Protein AF-A0A527VZX5-F1 (afdb_monomer)

Sequence (32 aa):
PAFRHLVSSHDHAARNHGGSGALYVRLRRTRP

Secondary structure (DSSP, 8-state):
-TTGGGEEEEEEPPGGGTGGGSEEEEEP----

Structure (mmCIF, N/CA/C/O backbone):
data_AF-A0A527VZX5-F1
#
_entry.id   AF-A0A527VZX5-F1
#
loop_
_atom_site.group_PDB
_atom_site.id
_atom_site.type_symbol
_atom_site.label_atom_i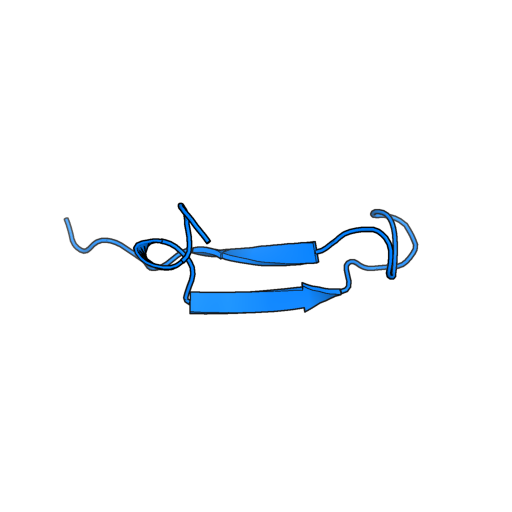d
_atom_site.label_alt_id
_atom_site.label_comp_id
_atom_site.label_asym_id
_atom_site.label_entity_id
_atom_site.label_seq_id
_atom_site.pdbx_PDB_ins_code
_atom_site.Cartn_x
_atom_site.Cartn_y
_atom_site.Cartn_z
_atom_site.occupancy
_atom_site.B_iso_or_equiv
_atom_site.auth_seq_id
_atom_site.auth_comp_id
_atom_site.auth_asym_id
_atom_site.auth_atom_id
_atom_site.pdbx_PDB_model_num
ATOM 1 N N . PRO A 1 1 ? -10.490 -10.906 2.300 1.00 79.50 1 PRO A N 1
ATOM 2 C CA . PRO A 1 1 ? -9.063 -11.123 2.658 1.00 79.50 1 PRO A CA 1
ATOM 3 C C . PRO A 1 1 ? -8.817 -10.874 4.153 1.00 79.50 1 PRO A C 1
ATOM 5 O O . PRO A 1 1 ? -9.484 -10.007 4.716 1.00 79.50 1 PRO A O 1
ATOM 8 N N . ALA A 1 2 ? -7.876 -11.603 4.769 1.00 91.44 2 ALA A N 1
ATOM 9 C CA . ALA A 1 2 ? -7.631 -11.598 6.220 1.00 91.44 2 ALA A CA 1
ATOM 10 C C . ALA A 1 2 ? -7.425 -10.190 6.817 1.00 91.44 2 ALA A C 1
ATOM 12 O O . ALA A 1 2 ? -7.951 -9.876 7.878 1.00 91.44 2 ALA A O 1
ATOM 13 N N . PHE A 1 3 ? -6.763 -9.295 6.083 1.00 90.75 3 PHE A N 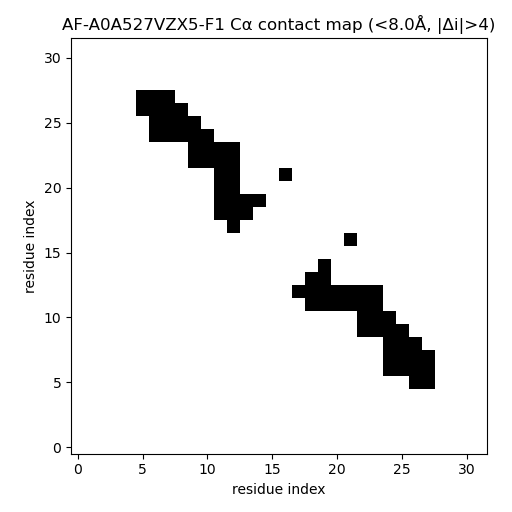1
ATOM 14 C CA . PHE A 1 3 ? -6.398 -7.955 6.563 1.00 90.75 3 PHE A CA 1
ATOM 15 C C . PHE A 1 3 ? -7.398 -6.851 6.196 1.00 90.75 3 PHE A C 1
ATOM 17 O O . PHE A 1 3 ? -7.146 -5.679 6.462 1.00 90.75 3 PHE A O 1
ATOM 24 N N . ARG A 1 4 ? -8.547 -7.185 5.587 1.00 91.38 4 ARG A N 1
ATOM 25 C CA . ARG A 1 4 ? -9.513 -6.179 5.098 1.00 91.38 4 ARG A CA 1
ATOM 26 C C . ARG A 1 4 ? -9.982 -5.227 6.202 1.00 91.38 4 ARG A C 1
ATOM 28 O O . ARG A 1 4 ? -10.211 -4.053 5.934 1.00 91.38 4 ARG A O 1
ATOM 35 N N . HIS A 1 5 ? -10.101 -5.722 7.431 1.00 94.12 5 HIS A N 1
ATOM 36 C CA . HIS A 1 5 ? -10.521 -4.930 8.584 1.00 94.12 5 HIS A CA 1
ATOM 37 C C . HIS A 1 5 ? -9.492 -3.864 9.00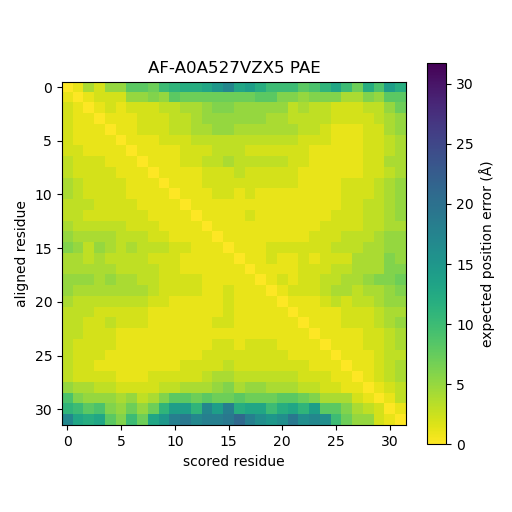0 1.00 94.12 5 HIS A C 1
ATOM 39 O O . HIS A 1 5 ? -9.880 -2.886 9.625 1.00 94.12 5 HIS A O 1
ATOM 45 N N . LEU A 1 6 ? -8.217 -4.002 8.616 1.00 94.88 6 LEU A N 1
ATOM 46 C CA . LEU A 1 6 ? -7.149 -3.034 8.901 1.00 94.88 6 LEU A CA 1
ATOM 47 C C . LEU A 1 6 ? -6.969 -1.999 7.785 1.00 94.88 6 LEU A C 1
ATOM 49 O O . LEU A 1 6 ? -6.355 -0.958 8.004 1.00 94.88 6 LEU A O 1
ATOM 53 N N . VAL A 1 7 ? -7.496 -2.260 6.588 1.00 96.06 7 VAL A N 1
ATOM 54 C CA . VAL A 1 7 ? -7.266 -1.437 5.393 1.00 96.06 7 VAL A CA 1
ATOM 55 C C . VAL A 1 7 ? -8.436 -0.476 5.166 1.00 96.06 7 VAL A C 1
ATOM 57 O O . VAL A 1 7 ? -9.610 -0.839 5.280 1.00 96.06 7 VAL A O 1
ATOM 60 N N . SER A 1 8 ? -8.108 0.775 4.852 1.00 96.44 8 SER A N 1
ATOM 61 C CA . SER A 1 8 ? -9.069 1.824 4.486 1.00 96.44 8 SER A CA 1
ATOM 62 C C . SER A 1 8 ? -9.107 2.078 2.980 1.00 96.44 8 SER A C 1
ATOM 64 O O . SER A 1 8 ? -10.186 2.276 2.433 1.00 96.44 8 SER A O 1
ATOM 66 N N . SER A 1 9 ? -7.957 2.024 2.305 1.00 96.75 9 SER A N 1
ATOM 67 C CA . SER A 1 9 ? -7.848 2.161 0.850 1.00 96.75 9 SER A CA 1
ATOM 68 C C . SER A 1 9 ? -6.595 1.461 0.326 1.00 96.75 9 SER A C 1
ATOM 70 O O . SER A 1 9 ? -5.676 1.168 1.095 1.00 96.75 9 SER A O 1
ATOM 72 N N . HIS A 1 10 ? -6.544 1.222 -0.981 1.00 96.44 10 HIS A N 1
ATOM 73 C CA . HIS A 1 10 ? -5.365 0.716 -1.678 1.00 96.44 10 HIS A CA 1
ATOM 74 C C . HIS A 1 10 ? -5.289 1.290 -3.094 1.00 96.44 10 HIS A C 1
ATOM 76 O O . HIS A 1 10 ? -6.322 1.630 -3.667 1.00 96.44 10 HIS A O 1
ATOM 82 N N . ASP A 1 11 ? -4.084 1.361 -3.647 1.00 98.12 11 ASP A N 1
ATOM 83 C CA . ASP A 1 11 ? -3.837 1.739 -5.042 1.00 98.12 11 ASP A CA 1
ATOM 84 C C . ASP A 1 11 ? -2.537 1.087 -5.538 1.00 98.12 11 ASP A C 1
ATOM 86 O O . ASP A 1 11 ? -1.740 0.601 -4.727 1.00 98.12 11 ASP A O 1
ATOM 90 N N . HIS A 1 12 ? -2.318 1.059 -6.851 1.00 98.25 12 HIS A N 1
ATOM 91 C CA . HIS A 1 12 ? -1.076 0.558 -7.431 1.00 98.25 12 HIS A CA 1
ATOM 92 C C . HIS A 1 12 ? 0.134 1.354 -6.939 1.00 98.25 12 HIS A C 1
ATOM 94 O O . HIS A 1 12 ? 0.086 2.572 -6.751 1.00 98.25 12 HIS A O 1
ATOM 100 N N . ALA A 1 13 ? 1.242 0.648 -6.727 1.00 98.31 13 ALA A N 1
ATOM 101 C CA . ALA A 1 13 ? 2.490 1.294 -6.373 1.00 98.31 13 AL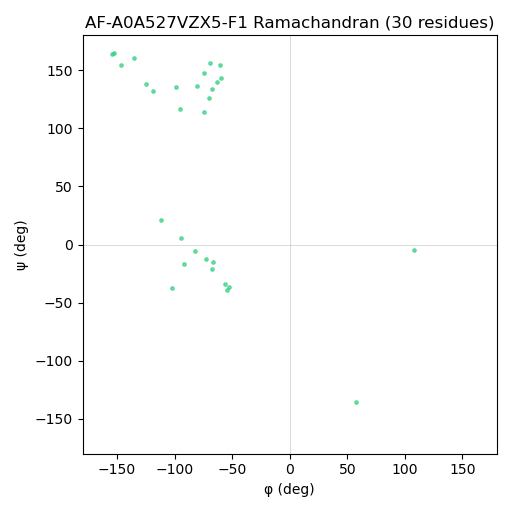A A CA 1
ATOM 102 C C . ALA A 1 13 ? 3.039 2.099 -7.561 1.00 98.31 13 ALA A C 1
ATOM 104 O O . ALA A 1 13 ? 2.778 1.815 -8.733 1.00 98.31 13 ALA A O 1
ATOM 105 N N . ALA A 1 14 ? 3.866 3.098 -7.257 1.00 98.06 14 ALA A N 1
ATOM 106 C CA . ALA A 1 14 ? 4.645 3.782 -8.282 1.00 98.06 14 ALA A CA 1
ATOM 107 C C . ALA A 1 14 ? 5.581 2.790 -9.004 1.00 98.06 14 ALA A C 1
ATOM 109 O O . ALA A 1 14 ? 5.982 1.772 -8.434 1.00 98.06 14 ALA A O 1
ATOM 110 N N . ARG A 1 15 ? 5.967 3.085 -10.257 1.00 97.62 15 ARG A N 1
ATOM 111 C CA . ARG A 1 15 ? 6.789 2.176 -11.090 1.00 97.62 15 ARG A CA 1
ATOM 112 C C . ARG A 1 15 ? 8.090 1.744 -10.406 1.00 97.62 15 ARG A C 1
ATOM 114 O O . ARG A 1 15 ? 8.462 0.582 -10.497 1.00 97.62 15 ARG A O 1
ATOM 121 N N . ASN A 1 16 ? 8.750 2.656 -9.697 1.00 98.06 16 ASN A N 1
ATOM 122 C CA . ASN A 1 16 ? 9.988 2.388 -8.964 1.00 98.06 16 ASN A CA 1
ATOM 123 C C . ASN A 1 16 ? 9.786 1.552 -7.686 1.00 98.06 16 ASN A C 1
ATOM 125 O O . ASN A 1 16 ? 10.763 1.068 -7.131 1.00 98.06 16 ASN A O 1
ATOM 129 N N . HIS A 1 17 ? 8.547 1.370 -7.224 1.00 97.75 17 HIS A N 1
ATOM 130 C CA . HIS A 1 17 ? 8.188 0.576 -6.044 1.00 97.75 17 HIS A CA 1
ATOM 131 C C . HIS A 1 17 ? 7.404 -0.700 -6.415 1.00 97.75 17 HIS A C 1
ATOM 133 O O . HIS A 1 17 ? 6.693 -1.259 -5.585 1.00 97.75 17 HIS A O 1
ATOM 139 N N . GLY A 1 18 ? 7.522 -1.160 -7.666 1.00 97.50 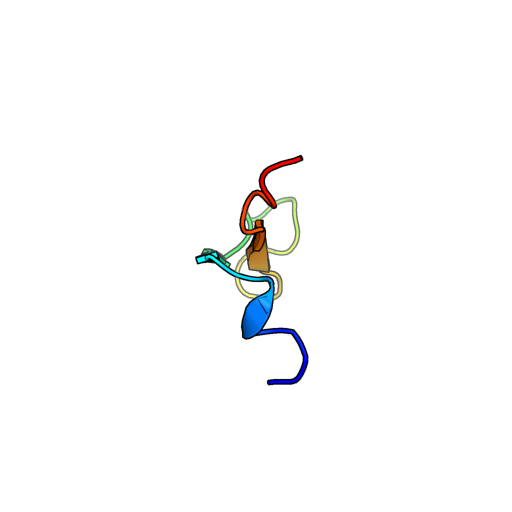18 GLY A N 1
ATOM 140 C CA . GLY A 1 18 ? 6.896 -2.395 -8.155 1.00 97.50 18 GLY A CA 1
ATOM 141 C C . GLY A 1 18 ? 5.712 -2.190 -9.102 1.00 97.50 18 GLY A C 1
ATOM 142 O O . GLY A 1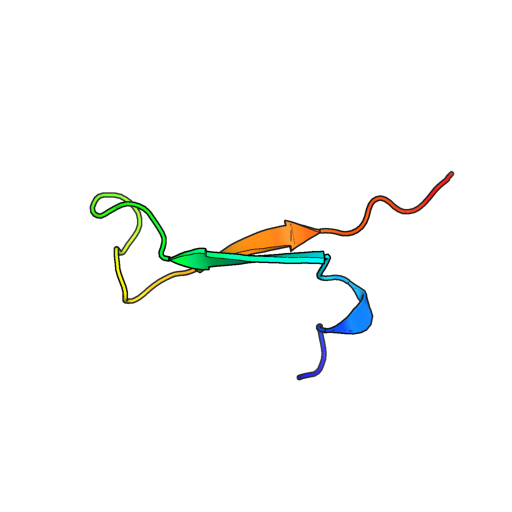 18 ? 5.216 -3.161 -9.671 1.00 97.50 18 GLY A O 1
ATOM 143 N N . GLY A 1 19 ? 5.281 -0.945 -9.335 1.00 97.38 19 GLY A N 1
ATOM 144 C CA . GLY A 1 19 ? 4.253 -0.623 -10.326 1.00 97.38 19 GLY A CA 1
ATOM 145 C C . GLY A 1 19 ? 2.935 -1.361 -10.080 1.00 97.38 19 GLY A C 1
ATOM 146 O O . GLY A 1 19 ? 2.479 -1.499 -8.948 1.00 97.38 19 GLY A O 1
ATOM 147 N N . SER A 1 20 ? 2.344 -1.896 -11.150 1.00 97.25 20 SER A N 1
ATOM 148 C CA . SER A 1 20 ? 1.114 -2.693 -11.070 1.00 97.25 20 SER A CA 1
ATOM 149 C C . SER A 1 20 ? 1.279 -4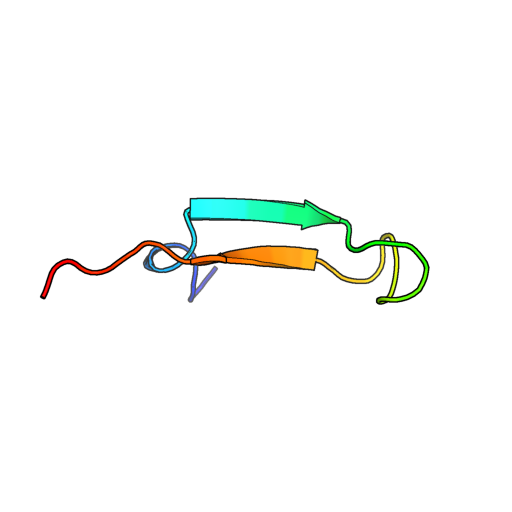.029 -10.332 1.00 97.25 20 SER A C 1
ATOM 151 O O . SER A 1 20 ? 0.275 -4.619 -9.942 1.00 97.25 20 SER A O 1
ATOM 153 N N . GLY A 1 21 ? 2.517 -4.491 -10.109 1.00 97.88 21 GLY A N 1
ATOM 154 C CA . GLY A 1 21 ? 2.829 -5.709 -9.356 1.00 97.88 21 GLY A CA 1
ATOM 155 C C . GLY A 1 21 ? 2.845 -5.527 -7.835 1.00 97.88 21 GLY A C 1
ATOM 156 O O . GLY A 1 21 ? 2.981 -6.511 -7.112 1.00 97.88 21 GLY A O 1
ATOM 157 N N . ALA A 1 22 ? 2.700 -4.295 -7.338 1.00 97.88 22 ALA A N 1
ATOM 158 C CA . ALA A 1 22 ? 2.646 -3.984 -5.913 1.00 97.88 22 ALA A CA 1
ATOM 159 C C . ALA A 1 22 ? 1.514 -2.992 -5.598 1.00 97.88 22 ALA A C 1
ATOM 161 O O . ALA A 1 22 ? 1.019 -2.279 -6.472 1.00 97.88 22 ALA A O 1
ATOM 162 N N . LEU A 1 23 ? 1.100 -2.946 -4.328 1.00 97.06 23 LEU A N 1
ATOM 163 C CA . LEU A 1 23 ? 0.051 -2.048 -3.847 1.00 97.06 23 LEU A CA 1
ATOM 164 C C . LEU A 1 23 ? 0.553 -1.204 -2.681 1.00 97.06 23 LEU A C 1
ATOM 166 O O . LEU A 1 23 ? 1.151 -1.724 -1.738 1.00 97.06 23 LEU A O 1
ATOM 170 N N . TYR A 1 24 ? 0.205 0.078 -2.689 1.00 97.75 24 TYR A N 1
ATOM 171 C CA . TYR A 1 24 ? 0.158 0.852 -1.459 1.00 97.75 24 TYR A CA 1
ATOM 172 C C . TYR A 1 24 ? -1.139 0.560 -0.723 1.00 97.75 24 TYR A C 1
ATOM 174 O O . TYR A 1 24 ? -2.217 0.544 -1.315 1.00 97.75 24 TYR A O 1
ATOM 182 N N . VAL A 1 25 ? -1.042 0.386 0.591 1.00 96.44 25 VAL A N 1
ATOM 183 C CA . VAL A 1 25 ? -2.200 0.208 1.467 1.00 96.44 25 VAL A CA 1
ATOM 184 C C . VAL A 1 25 ? -2.247 1.337 2.484 1.00 96.44 25 VAL A C 1
ATOM 186 O O . VAL A 1 25 ? -1.253 1.655 3.133 1.00 96.44 25 VAL A O 1
ATOM 189 N N . ARG A 1 26 ? -3.421 1.947 2.648 1.00 97.44 26 ARG A N 1
ATOM 190 C CA . ARG A 1 26 ? -3.671 2.891 3.736 1.00 97.44 26 ARG A CA 1
ATOM 191 C C . ARG A 1 26 ? -4.320 2.149 4.886 1.00 97.44 26 ARG A C 1
ATOM 193 O O . ARG A 1 26 ? -5.448 1.663 4.765 1.00 97.44 26 ARG A O 1
ATOM 200 N N . LEU A 1 27 ? -3.631 2.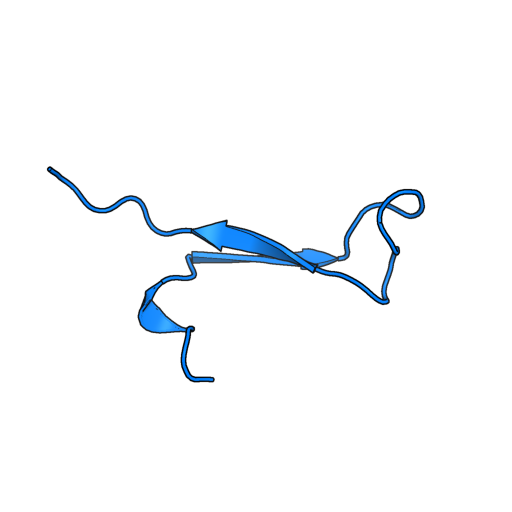099 6.016 1.00 96.81 27 LEU A N 1
ATOM 201 C CA . LEU A 1 27 ? -4.166 1.495 7.227 1.00 96.81 27 LEU A CA 1
ATOM 202 C C . LEU A 1 27 ? -5.210 2.406 7.874 1.00 96.81 27 LEU A C 1
ATOM 204 O O . LEU A 1 27 ? -5.135 3.634 7.799 1.00 96.81 27 LEU A O 1
ATOM 208 N N . ARG A 1 28 ? -6.206 1.794 8.510 1.00 95.56 28 ARG A N 1
ATOM 209 C CA . ARG A 1 28 ? -7.132 2.501 9.388 1.00 95.56 28 ARG A CA 1
ATOM 210 C C . ARG A 1 28 ? -6.363 2.968 10.612 1.00 95.56 28 ARG A C 1
ATOM 212 O O . ARG A 1 28 ? -5.635 2.197 11.227 1.00 95.56 28 ARG A O 1
ATOM 219 N N . ARG A 1 29 ? -6.560 4.227 10.988 1.00 93.81 29 ARG A N 1
ATOM 220 C CA . ARG A 1 29 ? -6.046 4.745 12.251 1.00 93.81 29 ARG A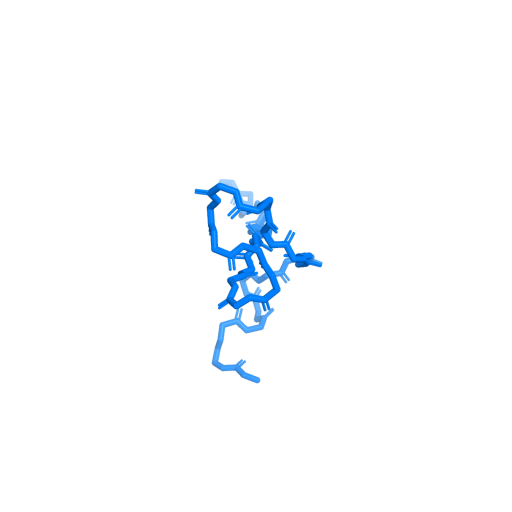 CA 1
ATOM 221 C C . ARG A 1 29 ? -6.907 4.189 13.382 1.00 93.81 29 ARG A C 1
ATOM 223 O O . ARG A 1 29 ? -8.088 4.521 13.471 1.00 93.81 29 ARG A O 1
ATOM 230 N N . THR A 1 30 ? -6.327 3.351 14.230 1.00 89.19 30 THR A N 1
ATOM 231 C CA . THR A 1 30 ? -6.938 2.989 15.509 1.00 89.19 30 THR A CA 1
ATOM 232 C C . THR A 1 30 ? -6.874 4.226 16.401 1.00 89.19 30 THR A C 1
ATOM 234 O O . THR A 1 30 ? -5.819 4.854 16.524 1.00 89.19 30 THR A O 1
ATOM 237 N N . ARG A 1 31 ? -8.016 4.659 16.944 1.00 83.88 31 ARG A N 1
ATOM 238 C CA . ARG A 1 31 ? -7.993 5.673 18.007 1.00 83.88 31 ARG A CA 1
ATOM 239 C C . ARG A 1 31 ? -7.243 5.056 19.204 1.00 83.88 31 ARG A C 1
ATOM 241 O O . ARG A 1 31 ? -7.423 3.853 19.402 1.00 83.88 31 ARG A O 1
ATOM 248 N N . PRO A 1 32 ? -6.382 5.811 19.910 1.00 70.25 32 PRO A N 1
ATOM 249 C CA . PRO A 1 32 ? -5.872 5.370 21.203 1.00 70.25 32 PRO A CA 1
ATOM 250 C C . PRO A 1 32 ? -7.023 5.058 22.159 1.00 70.25 32 PRO A C 1
ATOM 252 O O . PRO A 1 32 ? -8.077 5.730 22.029 1.00 70.25 32 PRO A O 1
#

Radius of gyration: 11.38 Å; Cα contacts (8 Å, |Δi|>4): 37; chains: 1; bounding box: 20×17×32 Å

Nearest PDB structures (foldseek):
  4od6-assembly1_A  TM=8.340E-01  e=1.724E+00  Deinococcus radiodurans R1 = ATCC 13939 = DSM 20539
  2zqe-assembly1_A  TM=7.563E-01  e=3.432E+00  Thermus thermophilus HB8
  8r55-assembly1_z  TM=5.705E-01  e=2.792E+00  Bacillus subtilis

Mean predicted aligned error: 3.15 Å

pLDDT: mean 94.38, std 6.06, range [70.25, 98.31]

Foldseek 3Di:
DVCPVQFDDKDADDVVVPGNNDMDTDTDDDDD

Solvent-accessible surface area (backbone atoms only — not comparable to full-atom values): 2110 Å² total; per-residue (Å²): 114,96,60,56,89,49,48,70,49,72,48,68,24,55,71,95,65,50,15,87,83,28,69,45,72,41,67,56,82,76,78,131